Protein AF-A0A349ZSL1-F1 (afdb_monomer_lite)

pLDDT: mean 82.93, std 12.13, range [44.75, 98.31]

Sequence (129 aa):
MLARPNRNPDQDTGRFEERMPDMRDPHIIYSMWKGYLKGGSKVEDPAVVRFMDGYMDREHMEVLHTSGHACVETLKKLMDMTDPEIIIPMHTEDADAFNRVPLFKDYKDRIRMIDDGELFGIETGEAYR

Foldseek 3Di:
DADDAPPPPPPPADPVNVCVVVDPQAAEEAADDPVLLPPPDPRHHVNVNVVCVVPVDPPRYDYHYDDPDDDPVRVLVVCVVVVDQADEDDPDPCLVVCCVDPSCVVCNVRYDYADPPWDADPVVRDIDD

Structure (mmCIF, N/CA/C/O backbone):
data_AF-A0A349ZSL1-F1
#
_entry.id   AF-A0A349ZSL1-F1
#
loop_
_atom_site.group_PDB
_atom_site.id
_atom_site.type_symbol
_atom_site.label_atom_id
_atom_site.label_alt_id
_atom_site.label_comp_id
_atom_site.label_asym_id
_atom_site.label_entity_id
_atom_site.label_seq_id
_atom_site.pdbx_PDB_ins_code
_atom_site.Cartn_x
_atom_site.Cartn_y
_atom_site.Cartn_z
_atom_site.occupancy
_atom_site.B_iso_or_equiv
_atom_site.auth_seq_id
_atom_site.auth_comp_id
_atom_site.auth_asym_id
_atom_site.auth_atom_id
_atom_site.pdbx_PDB_model_num
ATOM 1 N N . MET A 1 1 ? 6.773 -5.535 -3.420 1.00 44.75 1 MET A N 1
ATOM 2 C CA . MET A 1 1 ? 7.577 -6.433 -4.280 1.00 44.75 1 MET A CA 1
ATOM 3 C C . MET A 1 1 ? 8.717 -5.591 -4.836 1.00 44.75 1 MET A C 1
ATOM 5 O O . MET A 1 1 ? 8.466 -4.754 -5.689 1.00 44.75 1 MET A O 1
ATOM 9 N N . LEU A 1 2 ? 9.919 -5.693 -4.263 1.00 48.69 2 LEU A N 1
ATOM 10 C CA . LEU A 1 2 ? 11.058 -4.867 -4.680 1.00 48.69 2 LEU A CA 1
ATOM 11 C C . LEU A 1 2 ? 11.678 -5.470 -5.943 1.00 48.69 2 LEU A C 1
ATOM 13 O O . LEU A 1 2 ? 11.910 -6.682 -5.989 1.00 48.69 2 LEU A O 1
ATOM 17 N N . ALA A 1 3 ? 11.938 -4.643 -6.958 1.00 51.06 3 ALA A N 1
ATOM 18 C CA . ALA A 1 3 ? 12.781 -5.050 -8.075 1.00 51.06 3 ALA A CA 1
ATOM 19 C C . ALA A 1 3 ? 14.135 -5.479 -7.493 1.00 51.06 3 ALA A C 1
ATOM 21 O O . ALA A 1 3 ? 14.746 -4.735 -6.728 1.00 51.06 3 ALA A O 1
ATOM 22 N N . ARG A 1 4 ? 14.569 -6.717 -7.759 1.00 57.31 4 ARG A N 1
ATOM 23 C CA . ARG A 1 4 ? 15.884 -7.166 -7.293 1.00 57.31 4 ARG A CA 1
ATOM 24 C C . ARG A 1 4 ? 16.932 -6.408 -8.109 1.00 57.31 4 ARG A C 1
ATOM 26 O O . ARG A 1 4 ? 16.957 -6.626 -9.323 1.00 57.31 4 ARG A O 1
ATOM 33 N N . PRO A 1 5 ? 17.767 -5.566 -7.475 1.00 59.38 5 PRO A N 1
ATOM 34 C CA . PRO A 1 5 ? 18.756 -4.797 -8.207 1.00 59.38 5 PRO A CA 1
ATOM 35 C C . PRO A 1 5 ? 19.725 -5.737 -8.913 1.00 59.38 5 PRO A C 1
ATOM 37 O O . PRO A 1 5 ? 20.002 -6.839 -8.415 1.00 59.38 5 PRO A O 1
ATOM 40 N N . ASN A 1 6 ? 20.251 -5.308 -10.060 1.00 60.94 6 ASN A N 1
ATOM 41 C CA . ASN A 1 6 ? 21.383 -6.003 -10.657 1.00 60.94 6 ASN A CA 1
ATOM 42 C C . ASN A 1 6 ? 22.561 -5.944 -9.670 1.00 60.94 6 ASN A C 1
ATOM 44 O O . ASN A 1 6 ? 23.047 -4.868 -9.340 1.00 60.94 6 ASN A O 1
ATOM 48 N N . ARG A 1 7 ? 22.974 -7.102 -9.144 1.00 61.50 7 ARG A N 1
ATOM 49 C CA . ARG A 1 7 ? 24.096 -7.220 -8.196 1.00 61.50 7 ARG A CA 1
ATOM 50 C C . ARG A 1 7 ? 25.390 -7.660 -8.872 1.00 61.50 7 ARG A C 1
ATOM 52 O O . ARG A 1 7 ? 26.332 -7.994 -8.163 1.00 61.50 7 ARG A O 1
ATOM 59 N N . ASN A 1 8 ? 25.423 -7.722 -10.203 1.00 63.59 8 ASN A N 1
ATOM 60 C CA . ASN A 1 8 ? 26.638 -8.037 -10.934 1.00 63.59 8 ASN A CA 1
ATOM 61 C C . ASN A 1 8 ? 27.486 -6.759 -11.091 1.00 63.59 8 ASN A C 1
ATOM 63 O O . ASN A 1 8 ? 27.097 -5.894 -11.875 1.00 63.59 8 ASN A O 1
ATOM 67 N N . PRO A 1 9 ? 28.607 -6.617 -10.359 1.00 57.75 9 PRO A N 1
ATOM 68 C CA . PRO A 1 9 ? 29.452 -5.425 -10.429 1.00 57.75 9 PRO A CA 1
ATOM 69 C C . PRO A 1 9 ? 30.173 -5.272 -11.778 1.00 57.75 9 PRO A C 1
ATOM 71 O O . PRO A 1 9 ? 30.661 -4.185 -12.067 1.00 57.75 9 PRO A O 1
ATOM 74 N N . ASP A 1 10 ? 30.213 -6.326 -12.602 1.00 61.06 10 ASP A N 1
ATOM 75 C CA . ASP A 1 10 ? 30.909 -6.341 -13.895 1.00 61.06 10 ASP A CA 1
ATOM 76 C C . ASP A 1 10 ? 30.003 -5.953 -15.083 1.00 61.06 10 ASP A C 1
ATOM 78 O O . ASP A 1 10 ? 30.463 -5.889 -16.222 1.00 61.06 10 ASP A O 1
ATOM 82 N N . GLN A 1 11 ? 28.711 -5.698 -14.844 1.00 61.03 11 GLN A N 1
ATOM 83 C CA . GLN A 1 11 ? 27.775 -5.209 -15.861 1.00 61.03 11 GLN A CA 1
ATOM 84 C C . GLN A 1 11 ? 27.485 -3.722 -15.649 1.00 61.03 11 GLN A C 1
ATOM 86 O O . GLN A 1 11 ? 26.616 -3.353 -14.859 1.00 61.03 11 GLN A O 1
ATOM 91 N N . ASP A 1 12 ? 28.216 -2.878 -16.379 1.00 61.22 12 ASP A N 1
ATOM 92 C CA . ASP A 1 12 ? 27.998 -1.423 -16.422 1.00 61.22 12 ASP A CA 1
ATOM 93 C C . ASP A 1 12 ? 26.718 -1.076 -17.215 1.00 61.22 12 ASP A C 1
ATOM 95 O O . ASP A 1 12 ? 25.947 -0.181 -16.856 1.00 61.22 12 ASP A O 1
ATOM 99 N N . THR A 1 13 ? 26.422 -1.867 -18.253 1.00 64.00 13 THR A N 1
ATOM 100 C CA . THR A 1 13 ? 25.175 -1.806 -19.022 1.00 64.00 13 THR A CA 1
ATOM 101 C C . THR A 1 13 ? 24.096 -2.677 -18.385 1.00 64.00 13 THR A C 1
ATOM 103 O O . THR A 1 13 ? 24.331 -3.832 -18.026 1.00 64.00 13 THR A O 1
ATOM 106 N N . GLY A 1 14 ? 22.881 -2.142 -18.243 1.00 70.38 14 GLY A N 1
ATOM 107 C CA . GLY A 1 14 ? 21.749 -2.950 -17.812 1.00 70.38 14 GLY A CA 1
ATOM 108 C C . GLY A 1 14 ? 21.413 -4.030 -18.848 1.00 70.38 14 GLY A C 1
ATOM 109 O O . GLY A 1 14 ? 21.562 -3.856 -20.057 1.00 70.38 14 GLY A O 1
ATOM 110 N N . ARG A 1 15 ? 20.931 -5.182 -18.367 1.00 73.94 15 ARG A N 1
ATOM 111 C CA . ARG A 1 15 ? 20.529 -6.333 -19.203 1.00 73.94 15 ARG A CA 1
ATOM 112 C C . ARG A 1 15 ? 19.492 -6.001 -20.285 1.00 73.94 15 ARG A C 1
ATOM 114 O O . ARG A 1 15 ? 19.274 -6.810 -21.182 1.00 73.94 15 ARG A O 1
ATOM 121 N N . PHE A 1 16 ? 18.774 -4.887 -20.137 1.00 78.44 16 PHE A N 1
ATOM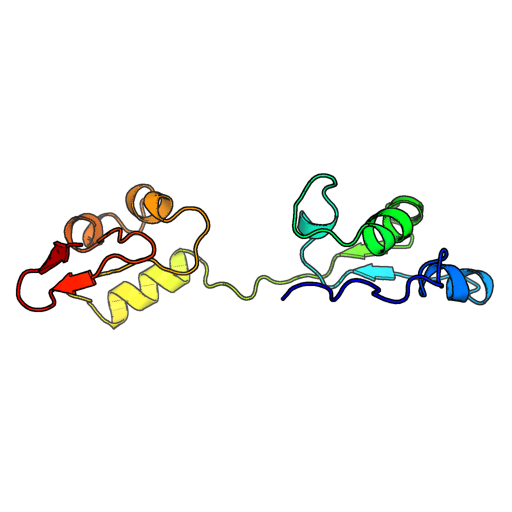 122 C CA . PHE A 1 16 ? 17.749 -4.455 -21.079 1.00 78.44 16 PHE A CA 1
ATOM 123 C C . PHE A 1 16 ? 18.382 -3.650 -22.216 1.00 78.44 16 PHE A C 1
ATOM 125 O O . PHE A 1 16 ? 18.122 -3.939 -23.379 1.00 78.44 16 PHE A O 1
ATOM 132 N N . GLU A 1 17 ? 19.295 -2.737 -21.892 1.00 79.50 17 GLU A N 1
ATOM 133 C CA . GLU A 1 17 ? 20.111 -1.963 -22.826 1.00 79.50 17 GLU A CA 1
ATOM 134 C C . GLU A 1 17 ? 20.903 -2.866 -23.775 1.00 79.50 17 GLU A C 1
ATOM 136 O O . GLU A 1 17 ? 20.965 -2.582 -24.965 1.00 79.50 17 GLU A O 1
ATOM 141 N N . GLU A 1 18 ? 21.438 -3.988 -23.280 1.00 82.38 18 GLU A N 1
ATOM 142 C CA . GLU A 1 18 ? 22.141 -4.987 -24.102 1.00 82.38 18 GLU A CA 1
ATOM 143 C C . GLU A 1 18 ? 21.252 -5.612 -25.190 1.00 82.38 18 GLU A C 1
ATOM 145 O O . GLU A 1 18 ? 21.759 -6.078 -26.205 1.00 82.38 18 GLU A O 1
ATOM 150 N N . ARG A 1 19 ? 19.929 -5.647 -24.986 1.00 82.44 19 ARG A N 1
ATOM 151 C CA . ARG A 1 19 ? 18.971 -6.303 -25.889 1.00 82.44 19 ARG A CA 1
ATOM 152 C C . ARG A 1 19 ? 18.289 -5.344 -26.854 1.00 82.44 19 ARG A C 1
ATOM 154 O O . ARG A 1 19 ? 17.835 -5.791 -27.901 1.00 82.44 19 ARG A O 1
ATOM 161 N N . MET A 1 20 ? 18.221 -4.053 -26.530 1.00 82.44 20 MET A N 1
ATOM 162 C CA . MET A 1 20 ? 17.539 -3.059 -27.369 1.00 82.44 20 MET A CA 1
ATOM 163 C C . MET A 1 20 ? 18.077 -2.972 -28.807 1.00 82.44 20 MET A C 1
ATOM 165 O O . MET A 1 20 ? 17.249 -2.885 -29.711 1.00 82.44 20 MET A O 1
ATOM 169 N N . PRO A 1 21 ? 19.401 -3.048 -29.074 1.00 85.94 21 PRO A N 1
ATOM 170 C CA . PRO A 1 21 ? 19.923 -2.994 -30.443 1.00 85.94 21 PRO A CA 1
ATOM 171 C C . PRO A 1 21 ? 19.439 -4.135 -31.350 1.00 85.94 21 PRO A C 1
ATOM 173 O O . PRO A 1 21 ? 19.390 -3.964 -32.566 1.00 85.94 21 PRO A O 1
ATOM 176 N N . ASP A 1 22 ? 19.060 -5.279 -30.771 1.00 88.12 22 ASP A N 1
ATOM 177 C CA . ASP A 1 22 ? 18.543 -6.437 -31.509 1.00 88.12 22 ASP A CA 1
ATOM 178 C C . ASP A 1 22 ? 17.042 -6.301 -31.847 1.00 88.12 22 ASP A C 1
ATOM 180 O O . ASP A 1 22 ? 16.478 -7.138 -32.558 1.00 88.12 22 ASP A O 1
ATOM 184 N N . MET A 1 23 ? 16.363 -5.267 -31.334 1.00 84.75 23 MET A N 1
ATOM 185 C CA . MET A 1 23 ? 14.924 -5.057 -31.496 1.00 84.75 23 MET A CA 1
ATOM 186 C C . MET A 1 23 ? 14.641 -4.004 -32.571 1.00 84.75 23 MET A C 1
ATOM 188 O O . MET A 1 23 ? 15.130 -2.882 -32.520 1.00 84.75 23 MET A O 1
ATOM 192 N N . ARG A 1 24 ? 13.805 -4.359 -33.553 1.00 84.62 24 ARG A N 1
ATOM 193 C CA . ARG A 1 24 ? 13.450 -3.472 -34.675 1.00 84.62 24 ARG A CA 1
ATOM 194 C C . ARG A 1 24 ? 12.446 -2.374 -34.298 1.00 84.62 24 ARG A C 1
ATOM 196 O O . ARG A 1 24 ? 12.486 -1.307 -34.898 1.00 84.62 24 ARG A O 1
ATOM 203 N N . ASP A 1 25 ? 11.541 -2.681 -33.372 1.00 84.56 25 ASP A N 1
ATOM 204 C CA . ASP A 1 25 ? 10.448 -1.810 -32.917 1.00 84.56 25 ASP A CA 1
ATOM 205 C C . ASP A 1 25 ? 10.003 -2.254 -31.506 1.00 84.56 25 ASP A C 1
ATOM 207 O O . ASP A 1 25 ? 9.076 -3.057 -31.358 1.00 84.56 25 ASP A O 1
ATOM 211 N N . PRO A 1 26 ? 10.784 -1.928 -30.461 1.00 84.19 26 PRO A N 1
ATOM 212 C CA . PRO A 1 26 ? 10.533 -2.430 -29.116 1.00 84.19 26 PRO A CA 1
ATOM 213 C C . PRO A 1 26 ? 9.358 -1.709 -28.445 1.00 84.19 26 PRO A C 1
ATOM 215 O O . PRO A 1 26 ? 9.349 -0.489 -28.340 1.00 84.19 26 PRO A O 1
ATOM 218 N N . HIS A 1 27 ? 8.430 -2.482 -27.876 1.00 86.88 27 HIS A N 1
ATOM 219 C CA . HIS A 1 27 ? 7.426 -1.984 -26.934 1.00 86.88 27 HIS A CA 1
ATOM 220 C C . HIS A 1 27 ? 7.747 -2.435 -25.508 1.00 86.88 27 HIS A C 1
ATOM 222 O O . HIS A 1 27 ? 7.959 -3.622 -25.245 1.00 86.88 27 HIS A O 1
ATOM 228 N N . ILE A 1 28 ? 7.748 -1.489 -24.574 1.00 88.25 28 ILE A N 1
ATOM 229 C CA . ILE A 1 28 ? 8.087 -1.715 -23.171 1.00 88.25 28 ILE A CA 1
ATOM 230 C C . ILE A 1 28 ? 6.812 -1.688 -22.330 1.00 88.25 28 ILE A C 1
ATOM 232 O O . ILE A 1 28 ? 6.145 -0.663 -22.213 1.00 88.25 28 ILE A O 1
ATOM 236 N N . ILE A 1 29 ? 6.513 -2.809 -21.674 1.00 90.19 29 ILE A N 1
ATOM 237 C CA . ILE A 1 29 ? 5.450 -2.887 -20.667 1.00 90.19 29 ILE A CA 1
ATOM 238 C C . ILE A 1 29 ? 6.085 -2.831 -19.280 1.00 90.19 29 ILE A C 1
ATOM 240 O O . ILE A 1 29 ? 6.685 -3.796 -18.801 1.00 90.19 29 ILE A O 1
ATOM 244 N N . TYR A 1 30 ? 5.915 -1.702 -18.598 1.00 88.69 30 TYR A N 1
ATOM 245 C CA . TYR A 1 30 ? 6.330 -1.532 -17.213 1.00 88.69 30 TYR A CA 1
ATOM 246 C C . TYR A 1 30 ? 5.195 -1.947 -16.269 1.00 88.69 30 TYR A C 1
ATOM 248 O O . TYR A 1 30 ? 4.326 -1.151 -15.911 1.00 88.69 30 TYR A O 1
ATOM 256 N N . SER A 1 31 ? 5.205 -3.216 -15.852 1.00 90.94 31 SER A N 1
ATOM 257 C CA . SER A 1 31 ? 4.163 -3.806 -14.992 1.00 90.94 31 SER A CA 1
ATOM 258 C C . SER A 1 31 ? 4.402 -3.616 -13.481 1.00 90.94 31 SER A C 1
ATOM 260 O O . SER A 1 31 ? 3.909 -4.381 -12.649 1.00 90.94 31 SER A O 1
ATOM 262 N N . MET A 1 32 ? 5.187 -2.608 -13.106 1.00 89.06 32 MET A N 1
ATOM 263 C CA . MET A 1 32 ? 5.572 -2.322 -11.722 1.00 89.06 32 MET A CA 1
ATOM 264 C C . MET A 1 32 ? 5.023 -0.961 -11.284 1.00 89.06 32 MET A C 1
ATOM 266 O O . MET A 1 32 ? 4.547 -0.163 -12.094 1.00 89.06 32 MET A O 1
ATOM 270 N N . TRP A 1 33 ? 5.070 -0.676 -9.983 1.00 88.19 33 TRP A N 1
ATOM 271 C CA . TRP A 1 33 ? 4.594 0.606 -9.475 1.00 88.19 33 TRP A CA 1
ATOM 272 C C . TRP A 1 33 ? 5.433 1.759 -10.038 1.00 88.19 33 TRP A C 1
ATOM 274 O O . TRP A 1 33 ? 6.637 1.829 -9.805 1.00 88.19 33 TRP A O 1
ATOM 284 N N . LYS A 1 34 ? 4.786 2.706 -10.733 1.00 86.69 34 LYS A N 1
ATOM 285 C CA . LYS A 1 34 ? 5.441 3.886 -11.337 1.00 86.69 34 LYS A CA 1
ATOM 286 C C . LYS A 1 34 ? 6.243 4.718 -10.327 1.00 86.69 34 LYS A C 1
ATOM 288 O O . LYS A 1 34 ? 7.165 5.427 -10.715 1.00 86.69 34 LYS A O 1
ATOM 293 N N . GLY A 1 35 ? 5.899 4.639 -9.038 1.00 85.44 35 GLY A N 1
ATOM 294 C CA . GLY A 1 35 ? 6.647 5.293 -7.964 1.00 85.44 35 GLY A CA 1
ATOM 295 C C . GLY A 1 35 ? 8.117 4.872 -7.897 1.00 85.44 35 GLY A C 1
ATOM 296 O O . GLY A 1 35 ? 8.948 5.710 -7.575 1.00 85.44 35 GLY A O 1
ATOM 297 N N . TYR A 1 36 ? 8.457 3.642 -8.299 1.00 85.38 36 TYR A N 1
ATOM 298 C CA . TYR A 1 36 ? 9.844 3.161 -8.337 1.00 85.38 36 TYR A CA 1
ATOM 299 C C . TYR A 1 36 ? 10.714 3.829 -9.412 1.00 85.3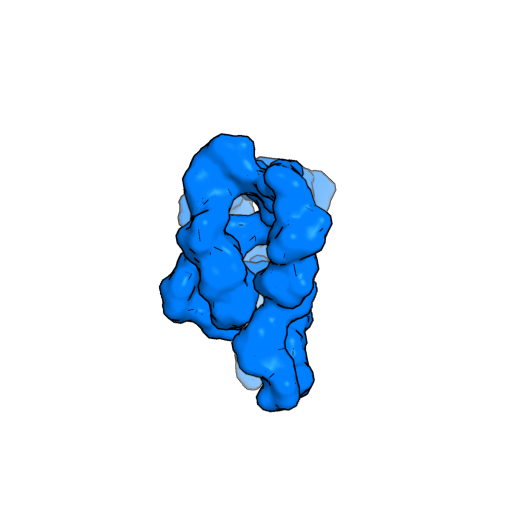8 36 TYR A C 1
ATOM 301 O O . TYR A 1 36 ? 11.925 3.639 -9.401 1.00 85.38 36 TYR A O 1
ATOM 309 N N . LEU A 1 37 ? 10.119 4.599 -10.331 1.00 84.31 37 LEU A N 1
ATOM 310 C CA . LEU A 1 37 ? 10.842 5.382 -11.340 1.00 84.31 37 LEU A CA 1
ATOM 311 C C . LEU A 1 37 ? 11.063 6.843 -10.916 1.00 84.31 37 LEU A C 1
ATOM 313 O O . LEU A 1 37 ? 11.685 7.611 -11.643 1.00 84.31 37 LEU A O 1
ATOM 317 N N . LYS A 1 38 ? 10.526 7.267 -9.764 1.00 75.88 38 LYS A N 1
ATOM 318 C CA . LYS A 1 38 ? 10.737 8.622 -9.248 1.00 75.88 38 LYS A CA 1
ATOM 319 C C . LYS A 1 38 ? 12.084 8.661 -8.528 1.00 75.88 38 LYS A C 1
ATOM 321 O O . LYS A 1 38 ? 12.155 8.267 -7.367 1.00 75.88 38 LYS A O 1
ATOM 326 N N . GLY A 1 39 ? 13.114 9.115 -9.243 1.00 62.50 39 GLY A N 1
ATOM 327 C CA . GLY A 1 39 ? 14.485 9.247 -8.746 1.00 62.50 39 GLY A CA 1
ATOM 328 C C . GLY A 1 39 ? 14.586 9.869 -7.344 1.00 62.50 39 GLY A C 1
ATOM 329 O O . GLY A 1 39 ? 13.835 10.789 -7.009 1.00 62.50 39 GLY A O 1
ATOM 330 N N . GLY A 1 40 ? 15.531 9.386 -6.536 1.00 63.28 40 GLY A N 1
ATOM 331 C CA . GLY A 1 40 ? 15.773 9.830 -5.161 1.00 63.28 40 GLY A CA 1
ATOM 332 C C . GLY A 1 40 ? 15.082 8.993 -4.077 1.00 63.28 40 GLY A C 1
ATOM 333 O O . GLY A 1 40 ? 15.113 9.381 -2.907 1.00 63.28 40 GLY A O 1
ATOM 334 N N . SER A 1 41 ? 14.470 7.855 -4.418 1.00 63.69 41 SER A N 1
ATOM 335 C CA . SER A 1 41 ? 13.872 6.941 -3.435 1.00 63.69 41 SER A CA 1
ATOM 336 C C . SER A 1 41 ? 14.859 5.841 -3.020 1.00 63.69 41 SER A C 1
ATOM 338 O O . SER A 1 41 ? 15.606 5.318 -3.837 1.00 63.69 41 SER A O 1
ATOM 340 N N . LYS A 1 42 ? 14.840 5.402 -1.751 1.00 66.38 42 LYS A N 1
ATOM 341 C CA . LYS A 1 42 ? 15.693 4.284 -1.273 1.00 66.38 42 LYS A CA 1
ATOM 342 C C . LYS A 1 42 ? 15.374 2.926 -1.925 1.00 66.38 42 LYS A C 1
ATOM 344 O O . LYS A 1 42 ? 16.045 1.938 -1.639 1.00 66.38 42 LYS A O 1
ATOM 349 N N . VAL A 1 43 ? 14.312 2.862 -2.725 1.00 71.25 43 VAL A N 1
ATOM 350 C CA . VAL A 1 43 ? 13.735 1.633 -3.284 1.00 71.25 43 VAL A CA 1
ATOM 351 C C . VAL A 1 43 ? 13.893 1.539 -4.802 1.00 71.25 43 VAL A C 1
ATOM 353 O O . VAL A 1 43 ? 13.423 0.570 -5.397 1.00 71.25 43 VAL A O 1
ATOM 356 N N . GLU A 1 44 ? 14.526 2.529 -5.433 1.00 76.69 44 GLU A N 1
ATOM 357 C CA . GLU A 1 44 ? 14.769 2.529 -6.873 1.00 76.69 44 GLU A CA 1
ATOM 358 C C . GLU A 1 44 ? 15.898 1.576 -7.275 1.00 76.69 44 GLU A C 1
ATOM 360 O O . GLU A 1 44 ? 16.851 1.349 -6.529 1.00 76.69 44 GLU A O 1
ATOM 365 N N . ASP A 1 45 ? 15.792 1.038 -8.489 1.00 79.25 45 ASP A N 1
ATOM 366 C CA . ASP A 1 45 ? 16.908 0.397 -9.179 1.00 79.25 45 ASP A CA 1
ATOM 367 C C . ASP A 1 45 ? 17.459 1.403 -10.203 1.00 79.25 45 ASP A C 1
ATOM 369 O O . ASP A 1 45 ? 16.801 1.647 -11.220 1.00 79.25 45 ASP A O 1
ATOM 373 N N . PRO A 1 46 ? 18.647 1.995 -9.967 1.00 78.50 46 PRO A N 1
ATOM 374 C CA . PRO A 1 46 ? 19.204 3.013 -10.849 1.00 78.50 46 PRO A CA 1
ATOM 375 C C . PRO A 1 46 ? 19.396 2.544 -12.293 1.00 78.50 46 PRO A C 1
ATOM 377 O O . PRO A 1 46 ? 19.319 3.366 -13.201 1.00 78.50 46 PRO A O 1
ATOM 380 N N . ALA A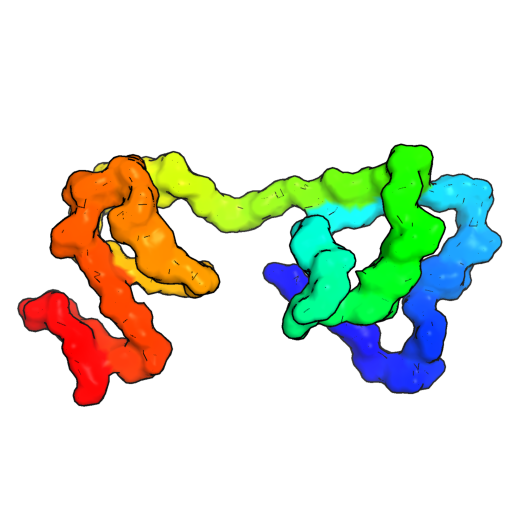 1 47 ? 19.646 1.250 -12.528 1.00 78.12 47 ALA A N 1
ATOM 381 C CA . ALA A 1 47 ? 19.773 0.722 -13.884 1.00 78.12 47 ALA A CA 1
ATOM 382 C C . ALA A 1 47 ? 18.418 0.727 -14.597 1.00 78.12 47 ALA A C 1
ATOM 384 O O . ALA A 1 47 ? 18.330 1.138 -15.746 1.00 78.12 47 ALA A O 1
ATOM 385 N N . VAL A 1 48 ? 17.345 0.357 -13.893 1.00 81.50 48 VAL A N 1
ATOM 386 C CA . VAL A 1 48 ? 15.984 0.426 -14.441 1.00 81.50 48 VAL A CA 1
ATOM 387 C C . VAL A 1 48 ? 15.567 1.873 -14.680 1.00 81.50 48 VAL A C 1
ATOM 389 O O . VAL A 1 48 ? 15.012 2.157 -15.730 1.00 81.50 48 VAL A O 1
ATOM 392 N N . VAL A 1 49 ? 15.842 2.797 -13.755 1.00 82.38 49 VAL A N 1
ATOM 393 C CA . VAL A 1 49 ? 15.511 4.221 -13.952 1.00 82.38 49 VAL A CA 1
ATOM 394 C C . VAL A 1 49 ? 16.217 4.773 -15.192 1.00 82.38 49 VAL A C 1
ATOM 396 O O . VAL A 1 49 ? 15.547 5.302 -16.072 1.00 82.38 49 VAL A O 1
ATOM 399 N N . ARG A 1 50 ? 17.536 4.561 -15.317 1.00 81.06 50 ARG A N 1
ATOM 400 C CA . ARG A 1 50 ? 18.309 4.994 -16.494 1.00 81.06 50 ARG A CA 1
ATOM 401 C C . ARG A 1 50 ? 17.808 4.371 -17.790 1.00 81.06 50 ARG A C 1
ATOM 403 O O . ARG A 1 50 ? 17.679 5.084 -18.780 1.00 81.06 50 ARG A O 1
ATOM 410 N N . PHE A 1 51 ? 17.533 3.065 -17.779 1.00 82.31 51 PHE A N 1
ATOM 411 C CA . PHE A 1 51 ? 16.962 2.375 -18.929 1.00 82.31 51 PHE A CA 1
ATOM 412 C C . PHE A 1 51 ? 15.661 3.055 -19.349 1.00 82.31 51 PHE A C 1
ATOM 414 O O . PHE A 1 51 ? 15.518 3.436 -20.502 1.00 82.31 51 PHE A O 1
ATOM 421 N N . MET A 1 52 ? 14.740 3.254 -18.404 1.00 82.88 52 MET A N 1
ATOM 422 C CA . MET A 1 52 ? 13.411 3.785 -18.685 1.00 82.88 52 MET A CA 1
ATOM 423 C C . MET A 1 52 ? 13.435 5.257 -19.109 1.00 82.88 52 MET A C 1
ATOM 425 O O . MET A 1 52 ? 12.657 5.603 -19.991 1.00 82.88 52 MET A O 1
ATOM 429 N N . ASP A 1 53 ? 14.325 6.100 -18.565 1.00 80.19 53 ASP A N 1
ATOM 430 C CA . ASP A 1 53 ? 14.436 7.534 -18.897 1.00 80.19 53 ASP A CA 1
ATOM 431 C C . ASP A 1 53 ? 14.563 7.794 -20.409 1.00 80.19 53 ASP A C 1
ATOM 433 O O . ASP A 1 53 ? 14.000 8.765 -20.918 1.00 80.19 53 ASP A O 1
ATOM 437 N N . GLY A 1 54 ? 15.247 6.906 -21.140 1.00 76.00 54 GLY A N 1
ATOM 438 C CA . GLY A 1 54 ? 15.410 6.993 -22.595 1.00 76.00 54 GLY A CA 1
ATOM 439 C C . GLY A 1 54 ? 14.168 6.629 -23.420 1.00 76.00 54 GLY A C 1
ATOM 440 O O . GLY A 1 54 ? 14.158 6.893 -24.618 1.00 76.00 54 GLY A O 1
ATOM 441 N N . TYR A 1 55 ? 13.134 6.048 -22.801 1.00 74.94 55 TYR A N 1
ATOM 442 C CA . TYR A 1 55 ? 11.942 5.500 -23.469 1.00 74.94 55 TYR A CA 1
ATOM 443 C C . TYR A 1 55 ? 10.625 5.943 -22.809 1.00 74.94 55 TYR A C 1
ATOM 445 O O . TYR A 1 55 ? 9.58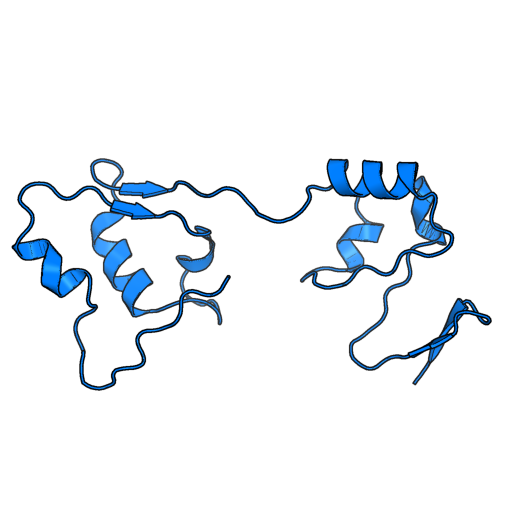9 5.310 -22.991 1.00 74.94 55 TYR A O 1
ATOM 453 N N . MET A 1 56 ? 10.639 7.027 -22.024 1.00 66.44 56 MET A N 1
ATOM 454 C CA . MET A 1 56 ? 9.439 7.550 -21.348 1.00 66.44 56 MET A CA 1
ATOM 455 C C . MET A 1 56 ? 8.426 8.221 -22.300 1.00 66.44 56 MET A C 1
ATOM 457 O O . MET A 1 56 ? 7.399 8.729 -21.830 1.00 66.44 56 MET A O 1
ATOM 461 N N . ASP A 1 57 ? 8.689 8.276 -23.611 1.00 65.00 57 ASP A N 1
ATOM 462 C CA . ASP A 1 57 ? 7.720 8.764 -24.588 1.00 65.00 57 ASP A CA 1
ATOM 463 C C . ASP A 1 57 ? 6.636 7.711 -24.890 1.00 65.00 57 ASP A C 1
ATOM 465 O O . ASP A 1 57 ? 6.821 6.497 -24.819 1.00 65.00 57 ASP A O 1
ATOM 469 N N . ARG A 1 58 ? 5.408 8.189 -25.113 1.00 58.62 58 ARG A N 1
ATOM 470 C CA . ARG A 1 58 ? 4.197 7.346 -25.058 1.00 58.62 58 ARG A CA 1
ATOM 471 C C . ARG A 1 58 ? 3.998 6.448 -26.277 1.00 58.62 58 ARG A C 1
ATOM 473 O O . ARG A 1 58 ? 3.014 5.717 -26.307 1.00 58.62 58 ARG A O 1
ATOM 480 N N . GLU A 1 59 ? 4.861 6.542 -27.283 1.00 69.69 59 GLU A N 1
ATOM 481 C CA . GLU A 1 59 ? 4.720 5.746 -28.506 1.00 69.69 59 GLU A CA 1
ATOM 482 C C . GLU A 1 59 ? 5.213 4.309 -28.305 1.00 69.69 59 GLU A C 1
ATOM 484 O O . GLU A 1 59 ? 4.673 3.398 -28.927 1.00 69.69 59 GLU A O 1
ATOM 489 N N . HIS A 1 60 ? 6.150 4.079 -27.375 1.00 75.31 60 HIS A N 1
ATOM 490 C CA . HIS A 1 60 ? 6.783 2.767 -27.199 1.00 75.31 60 HIS A CA 1
ATOM 491 C C . HIS A 1 60 ? 6.729 2.216 -25.766 1.00 75.31 60 HIS A C 1
ATOM 493 O O . HIS A 1 60 ? 7.238 1.124 -25.516 1.00 75.31 60 HIS A O 1
ATOM 499 N N . MET A 1 61 ? 6.072 2.909 -24.828 1.00 85.00 61 MET A N 1
ATOM 500 C CA . MET A 1 61 ? 5.993 2.492 -23.425 1.00 85.00 61 MET A CA 1
ATOM 501 C C . MET A 1 61 ? 4.574 2.547 -22.848 1.00 85.00 61 MET A C 1
ATOM 503 O O . MET A 1 61 ? 3.902 3.579 -22.876 1.00 85.00 61 MET A O 1
ATOM 507 N N . GLU A 1 62 ? 4.181 1.462 -22.176 1.00 88.38 62 GLU A N 1
ATOM 508 C CA . GLU A 1 62 ? 2.954 1.372 -21.384 1.00 88.38 62 GLU A CA 1
ATOM 509 C C . GLU A 1 62 ? 3.245 1.025 -19.917 1.00 88.38 62 GLU A C 1
ATOM 511 O O . GLU A 1 62 ? 4.055 0.153 -19.602 1.00 88.38 62 GLU A O 1
ATOM 516 N N . VAL A 1 63 ? 2.546 1.689 -18.989 1.00 88.19 63 VAL A N 1
ATOM 517 C CA . VAL A 1 63 ? 2.586 1.366 -17.552 1.00 88.19 63 VAL A CA 1
ATOM 518 C C . VAL A 1 63 ? 1.317 0.612 -17.180 1.00 88.19 63 VAL A C 1
ATOM 520 O O . VAL A 1 63 ? 0.244 1.208 -17.112 1.00 88.19 63 VAL A O 1
ATOM 523 N N . LEU A 1 64 ? 1.448 -0.681 -16.888 1.00 91.38 64 LEU A N 1
ATOM 524 C CA . LEU A 1 64 ? 0.327 -1.567 -16.568 1.00 91.38 64 LEU A CA 1
ATOM 525 C C . LEU A 1 64 ? 0.492 -2.137 -15.158 1.00 91.38 64 LEU A C 1
ATOM 527 O O . LEU A 1 64 ? 0.992 -3.238 -14.967 1.00 91.38 64 LEU A O 1
ATOM 531 N N . HIS A 1 65 ? 0.086 -1.378 -14.143 1.00 90.88 65 HIS A N 1
ATOM 532 C CA . HIS A 1 65 ? 0.192 -1.801 -12.748 1.00 90.88 65 HIS A CA 1
ATOM 533 C C . HIS A 1 65 ? -1.153 -1.707 -12.031 1.00 90.88 65 HIS A C 1
ATOM 535 O O . HIS A 1 65 ? -1.852 -0.699 -12.115 1.00 90.88 65 HIS A O 1
ATOM 541 N N . THR A 1 66 ? -1.477 -2.739 -11.258 1.00 90.44 66 THR A N 1
ATOM 542 C CA . THR A 1 66 ? -2.579 -2.730 -10.294 1.00 90.44 66 THR A CA 1
ATOM 543 C C . THR A 1 66 ? -2.006 -2.933 -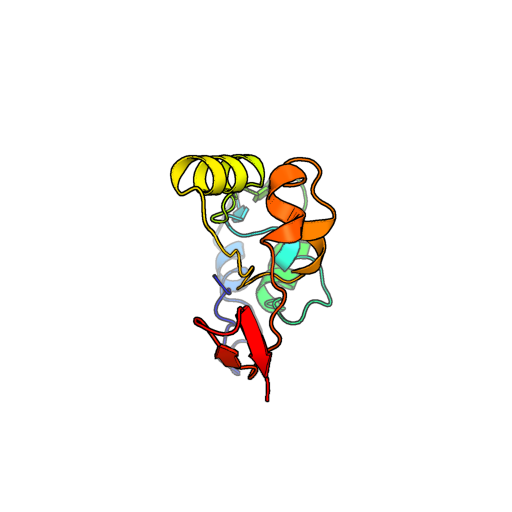8.898 1.00 90.44 66 THR A C 1
ATOM 545 O O . THR A 1 66 ? -1.171 -3.815 -8.690 1.00 90.44 66 THR A O 1
ATOM 548 N N . SER A 1 67 ? -2.440 -2.105 -7.945 1.00 87.88 67 SER A N 1
ATOM 549 C CA . SER A 1 67 ? -2.017 -2.230 -6.549 1.00 87.88 67 SER A CA 1
ATOM 550 C C . SER A 1 67 ? -2.454 -3.577 -5.971 1.00 87.88 67 SER A C 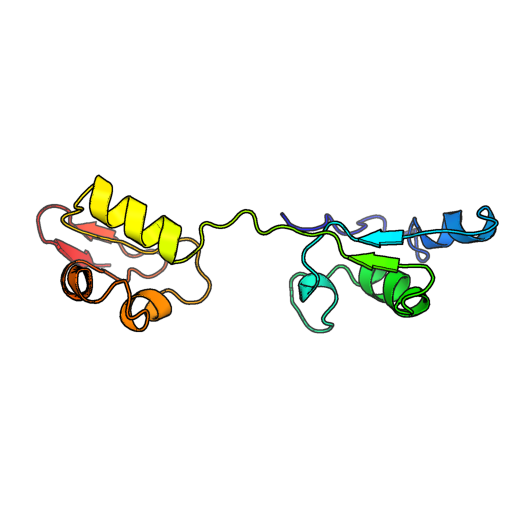1
ATOM 552 O O . SER A 1 67 ? -3.586 -4.006 -6.184 1.00 87.88 67 SER A O 1
ATOM 554 N N . GLY A 1 68 ? -1.569 -4.215 -5.204 1.00 88.25 68 GLY A N 1
ATOM 555 C CA . GLY A 1 68 ? -1.901 -5.400 -4.406 1.00 88.25 68 GLY A CA 1
ATOM 556 C C . GLY A 1 68 ? -2.464 -5.077 -3.017 1.00 88.25 68 GLY A C 1
ATOM 557 O O . GLY A 1 68 ? -2.824 -5.994 -2.286 1.00 88.25 68 GLY A O 1
ATOM 558 N N . HIS A 1 69 ? -2.515 -3.799 -2.626 1.00 90.56 69 HIS A N 1
ATOM 559 C CA . HIS A 1 69 ? -3.030 -3.377 -1.321 1.00 90.56 69 HIS A CA 1
ATOM 560 C C . HIS A 1 69 ? -4.544 -3.157 -1.358 1.00 90.56 69 HIS A C 1
ATOM 562 O O . HIS A 1 69 ? -5.083 -2.623 -2.330 1.00 90.56 69 HIS A O 1
ATOM 568 N N . ALA A 1 70 ? -5.220 -3.522 -0.267 1.00 92.44 70 ALA A N 1
ATOM 569 C CA . ALA A 1 70 ? -6.634 -3.227 -0.078 1.00 92.44 70 ALA A CA 1
ATOM 570 C C . ALA A 1 70 ? -6.865 -1.708 -0.049 1.00 92.44 70 ALA A C 1
ATOM 572 O O . ALA A 1 70 ? -6.182 -0.980 0.671 1.00 92.44 70 ALA A O 1
ATOM 573 N N . CYS A 1 71 ? -7.843 -1.232 -0.821 1.00 93.00 71 CYS A N 1
ATOM 574 C CA . CYS A 1 71 ? -8.267 0.163 -0.752 1.00 93.00 71 CYS A CA 1
ATOM 575 C C . CYS A 1 71 ? -9.036 0.444 0.549 1.00 93.00 71 CYS A C 1
ATOM 577 O O . CYS A 1 71 ? -9.492 -0.476 1.236 1.00 93.00 71 CYS A O 1
ATOM 579 N N . VAL A 1 72 ? -9.226 1.726 0.864 1.00 94.38 72 VAL A N 1
ATOM 580 C CA . VAL A 1 72 ? -9.907 2.183 2.084 1.00 94.38 72 VAL A CA 1
ATOM 581 C C . VAL A 1 72 ? -11.314 1.592 2.214 1.00 94.38 72 VAL A C 1
ATOM 583 O O . VAL A 1 72 ? -11.719 1.169 3.293 1.00 94.38 72 VAL A O 1
ATOM 586 N N . GLU A 1 73 ? -12.051 1.492 1.112 1.00 96.50 73 GLU A N 1
ATOM 587 C CA . GLU A 1 73 ? -13.397 0.920 1.073 1.00 96.50 73 GLU A CA 1
ATOM 588 C C . GLU A 1 73 ? -13.380 -0.581 1.378 1.00 96.50 73 GLU A C 1
ATOM 590 O O . GLU A 1 73 ? -14.296 -1.100 2.014 1.00 96.50 73 GLU A O 1
ATOM 595 N N . THR A 1 74 ? -12.333 -1.287 0.945 1.00 96.69 74 THR A N 1
ATOM 596 C CA . THR A 1 74 ? -12.151 -2.714 1.240 1.00 96.69 74 THR A CA 1
ATOM 597 C C . THR A 1 74 ? -11.792 -2.919 2.709 1.00 96.69 74 THR A C 1
ATOM 599 O O . THR A 1 74 ? -12.356 -3.801 3.352 1.00 96.69 74 THR A O 1
ATOM 602 N N . LEU A 1 75 ? -10.927 -2.069 3.268 1.00 95.69 75 LEU A N 1
ATOM 603 C CA . LEU A 1 75 ? -10.614 -2.079 4.699 1.00 95.69 75 LEU A CA 1
ATOM 604 C C . LEU A 1 75 ? -11.854 -1.780 5.551 1.00 95.69 75 LEU A C 1
ATOM 606 O O . LEU A 1 75 ? -12.100 -2.486 6.522 1.00 95.69 75 LEU A O 1
ATOM 610 N N . LYS A 1 76 ? -12.688 -0.808 5.157 1.00 96.62 76 LYS A N 1
ATOM 611 C CA . LYS A 1 76 ? -13.955 -0.518 5.847 1.00 96.62 76 LYS A CA 1
ATOM 612 C C . LYS A 1 76 ? -14.885 -1.731 5.850 1.00 96.62 76 LYS A C 1
ATOM 614 O O . LYS A 1 76 ? -15.412 -2.081 6.896 1.00 96.62 76 LYS A O 1
ATOM 619 N N . LYS A 1 77 ? -15.039 -2.408 4.706 1.00 98.12 77 LYS A N 1
ATOM 620 C CA . LYS A 1 77 ? -15.838 -3.643 4.621 1.00 98.12 77 LYS A CA 1
ATOM 621 C C . LYS A 1 77 ? -15.308 -4.742 5.537 1.00 98.12 77 LYS A C 1
ATOM 623 O O . LYS A 1 77 ? -16.106 -5.464 6.121 1.00 98.12 77 LYS A O 1
ATOM 628 N N . LEU A 1 78 ? -13.986 -4.875 5.656 1.00 97.06 78 LEU A N 1
ATOM 629 C CA . LEU A 1 78 ? -13.374 -5.824 6.582 1.00 97.06 78 LEU A CA 1
ATOM 630 C C . LEU A 1 78 ? -13.726 -5.473 8.034 1.00 97.06 78 LEU A C 1
ATOM 632 O O . LEU A 1 78 ? -14.207 -6.342 8.750 1.00 97.06 78 LEU A O 1
ATOM 636 N N . MET A 1 79 ? -13.562 -4.207 8.432 1.00 96.94 79 MET A N 1
ATOM 637 C CA . MET A 1 79 ? -13.915 -3.725 9.774 1.00 96.94 79 MET A CA 1
ATOM 638 C C . MET A 1 79 ? -15.400 -3.943 10.094 1.00 96.94 79 MET A C 1
ATOM 640 O O . MET A 1 79 ? -15.726 -4.380 11.192 1.00 96.94 79 MET A O 1
ATOM 644 N N . ASP A 1 80 ? -16.289 -3.694 9.129 1.00 97.50 80 ASP A N 1
ATOM 645 C CA . ASP A 1 80 ? -17.731 -3.931 9.274 1.00 97.50 80 ASP A CA 1
ATOM 646 C C . ASP A 1 80 ? -18.056 -5.413 9.448 1.00 97.50 80 ASP A C 1
ATOM 648 O O . ASP A 1 80 ? -18.926 -5.778 10.231 1.00 97.50 80 ASP A O 1
ATOM 652 N N . MET A 1 81 ? -17.364 -6.273 8.700 1.00 98.31 81 MET A N 1
ATOM 653 C CA . MET A 1 81 ? -17.602 -7.711 8.713 1.00 98.31 81 MET A CA 1
ATOM 654 C C . MET A 1 81 ? -17.092 -8.375 9.991 1.00 98.31 81 MET A C 1
ATOM 656 O O . MET A 1 81 ? -17.694 -9.343 10.448 1.00 98.31 81 MET A O 1
ATOM 660 N N . THR A 1 82 ? -15.977 -7.894 10.541 1.00 97.62 82 THR A N 1
ATOM 661 C CA . THR A 1 82 ? -15.341 -8.510 11.711 1.00 97.62 82 THR A CA 1
ATOM 662 C C . THR A 1 82 ? -15.705 -7.831 13.027 1.00 97.62 82 THR A C 1
ATOM 664 O O . THR A 1 82 ? -15.416 -8.409 14.065 1.00 97.62 82 THR A O 1
ATOM 667 N N . ASP A 1 83 ? -16.265 -6.616 12.983 1.00 96.88 83 ASP A N 1
ATOM 668 C CA . ASP A 1 83 ? -16.570 -5.754 14.138 1.00 96.88 83 ASP A CA 1
ATOM 669 C C . ASP A 1 83 ? -15.491 -5.811 15.236 1.00 96.88 83 ASP A C 1
ATOM 671 O O . ASP A 1 83 ? -15.746 -6.239 16.362 1.00 96.88 83 ASP A O 1
ATOM 675 N N . PRO A 1 84 ? -14.238 -5.446 14.909 1.00 95.44 84 PRO A N 1
ATOM 676 C CA . PRO A 1 84 ? -13.129 -5.677 15.816 1.00 95.44 84 PRO A CA 1
ATOM 677 C C . PRO A 1 84 ? -13.250 -4.773 17.046 1.00 95.44 84 PRO A C 1
ATOM 679 O O . PRO A 1 84 ? -13.578 -3.587 16.932 1.00 95.44 84 PRO A O 1
ATOM 682 N N . GLU A 1 85 ? -12.923 -5.316 18.218 1.00 93.75 85 GLU A N 1
ATOM 683 C CA . GLU A 1 85 ? -12.817 -4.532 19.455 1.00 93.75 85 GLU A CA 1
ATOM 684 C C . GLU A 1 85 ? -11.630 -3.561 19.393 1.00 93.75 85 GLU A C 1
ATOM 686 O O . GLU A 1 85 ? -11.728 -2.424 19.855 1.00 93.75 85 GLU A O 1
ATOM 691 N N . ILE A 1 86 ? -10.524 -3.997 18.778 1.00 93.94 86 ILE A N 1
ATOM 692 C CA . ILE A 1 86 ? -9.270 -3.249 18.647 1.00 93.94 86 ILE A CA 1
ATOM 693 C C . ILE A 1 86 ? -8.735 -3.392 17.216 1.00 93.94 86 ILE A C 1
ATOM 695 O O . ILE A 1 86 ? -8.748 -4.477 16.635 1.00 93.94 86 ILE A O 1
ATOM 699 N N . ILE A 1 87 ? -8.235 -2.293 16.651 1.00 94.00 87 ILE A N 1
ATOM 700 C CA . ILE A 1 87 ? -7.627 -2.217 15.320 1.00 94.00 87 ILE A CA 1
ATOM 701 C C . ILE A 1 87 ? -6.209 -1.679 15.470 1.00 94.00 87 ILE A C 1
ATOM 703 O O . ILE A 1 87 ? -6.026 -0.541 15.894 1.00 94.00 87 ILE A O 1
ATOM 707 N N . ILE A 1 88 ? -5.213 -2.462 15.061 1.00 93.25 88 ILE A N 1
ATOM 708 C CA . ILE A 1 88 ? -3.807 -2.042 15.041 1.00 93.25 88 ILE A CA 1
ATOM 709 C C . ILE A 1 88 ? -3.359 -1.974 13.576 1.00 93.25 88 ILE A C 1
ATOM 711 O O . ILE A 1 88 ? -3.161 -3.021 12.950 1.00 93.25 88 ILE A O 1
ATOM 715 N N . PRO A 1 89 ? -3.247 -0.775 12.975 1.00 93.44 89 PRO A N 1
ATOM 716 C CA . PRO A 1 89 ? -2.685 -0.618 11.641 1.00 93.44 89 PRO A CA 1
ATOM 717 C C . PRO A 1 89 ? -1.208 -1.004 11.634 1.00 93.44 89 PRO A C 1
ATOM 719 O O . PRO A 1 89 ? -0.423 -0.508 12.433 1.00 93.44 89 PRO A O 1
ATOM 722 N N . MET A 1 90 ? -0.830 -1.875 10.704 1.00 91.19 90 MET A N 1
ATOM 723 C CA . MET A 1 90 ? 0.546 -2.334 10.515 1.00 91.19 90 MET A CA 1
ATOM 724 C C . MET A 1 90 ? 0.891 -2.329 9.027 1.00 91.19 90 MET A C 1
ATOM 726 O O . MET A 1 90 ? -0.001 -2.299 8.176 1.00 91.19 90 MET A O 1
ATOM 730 N N . HIS A 1 91 ? 2.187 -2.399 8.707 1.00 89.19 91 HIS A N 1
ATOM 731 C CA . HIS A 1 91 ? 2.681 -2.477 7.326 1.00 89.19 91 HIS A CA 1
ATOM 732 C C . HIS A 1 91 ? 2.187 -1.305 6.444 1.00 89.19 91 HIS A C 1
ATOM 734 O O . HIS A 1 91 ? 1.808 -1.472 5.281 1.00 89.19 91 HIS A O 1
ATOM 740 N N . THR A 1 92 ? 2.197 -0.100 7.014 1.00 83.19 92 THR A N 1
ATOM 741 C CA . THR A 1 92 ? 1.827 1.166 6.371 1.00 83.19 92 THR A CA 1
ATOM 742 C C . THR A 1 92 ? 2.935 2.191 6.593 1.00 83.19 92 THR A C 1
ATOM 744 O O . THR A 1 92 ? 3.600 2.169 7.623 1.00 83.19 92 THR A O 1
ATOM 747 N N . GLU A 1 93 ? 3.134 3.088 5.630 1.00 75.12 93 GLU A N 1
ATOM 748 C CA . GLU A 1 93 ? 4.070 4.216 5.761 1.00 75.12 93 GLU A CA 1
ATOM 749 C C . GLU A 1 93 ? 3.450 5.398 6.531 1.00 75.12 93 GLU A C 1
ATOM 751 O O . GLU A 1 93 ? 4.148 6.340 6.893 1.00 75.12 93 GLU A O 1
ATOM 756 N N . ASP A 1 94 ? 2.137 5.351 6.779 1.00 84.88 94 ASP A N 1
ATOM 757 C CA . ASP A 1 94 ? 1.372 6.403 7.447 1.00 84.88 94 ASP A CA 1
ATOM 758 C C . ASP A 1 94 ? 0.241 5.763 8.266 1.00 84.88 94 ASP A C 1
ATOM 760 O O . ASP A 1 94 ? -0.893 5.614 7.803 1.00 84.88 94 ASP A O 1
ATOM 764 N N . ALA A 1 95 ? 0.567 5.293 9.472 1.00 85.00 95 ALA A N 1
ATOM 765 C CA . ALA A 1 95 ? -0.415 4.685 10.372 1.00 85.00 95 ALA A CA 1
ATOM 766 C C . ALA A 1 95 ? -1.462 5.714 10.835 1.00 85.00 95 ALA A C 1
ATOM 768 O O . ALA A 1 95 ? -2.660 5.418 10.862 1.00 85.00 95 ALA A O 1
ATOM 769 N N . ASP A 1 96 ? -1.036 6.963 11.046 1.00 86.25 96 ASP A N 1
ATOM 770 C CA . ASP A 1 96 ? -1.904 8.087 11.405 1.00 86.25 96 ASP A CA 1
ATOM 771 C C . ASP A 1 96 ? -2.987 8.384 10.361 1.00 86.25 96 ASP A C 1
ATOM 773 O O . ASP A 1 96 ? -4.032 8.958 10.695 1.00 86.25 96 ASP A O 1
ATOM 777 N N . ALA A 1 97 ? -2.793 7.976 9.101 1.00 88.25 97 ALA A N 1
ATOM 778 C CA . ALA A 1 97 ? -3.816 8.092 8.068 1.00 88.25 97 ALA A CA 1
ATOM 779 C C . ALA A 1 97 ? -5.143 7.462 8.505 1.00 88.25 97 ALA A C 1
ATOM 781 O O . ALA A 1 97 ? -6.198 8.028 8.214 1.00 88.25 97 ALA A O 1
ATOM 782 N N . PHE A 1 98 ? -5.118 6.356 9.256 1.00 91.12 98 PHE A N 1
ATOM 783 C CA . PHE A 1 98 ? -6.329 5.677 9.726 1.00 91.12 98 PHE A CA 1
ATOM 784 C C . PHE A 1 98 ? -7.226 6.593 10.572 1.00 91.12 98 PHE A C 1
ATOM 786 O O . PHE A 1 98 ? -8.448 6.535 10.448 1.00 91.12 98 PHE A O 1
ATOM 793 N N . ASN A 1 99 ? -6.645 7.512 11.348 1.00 88.38 99 ASN A N 1
ATOM 794 C CA . ASN A 1 99 ? -7.398 8.493 12.136 1.00 88.38 99 ASN A CA 1
ATOM 795 C C . ASN A 1 99 ? -7.977 9.640 11.289 1.00 88.38 99 ASN A C 1
ATOM 797 O O . ASN A 1 99 ? -8.935 10.309 11.702 1.00 88.38 99 ASN A O 1
ATOM 801 N N . ARG A 1 100 ? -7.408 9.879 10.102 1.00 91.81 100 ARG A N 1
ATOM 802 C CA . ARG A 1 100 ? -7.819 10.939 9.171 1.00 91.81 100 ARG A CA 1
ATOM 803 C C . ARG A 1 100 ? -8.845 10.470 8.142 1.00 91.81 100 ARG A C 1
ATOM 805 O O . ARG A 1 100 ? -9.591 11.302 7.632 1.00 91.81 100 ARG A O 1
ATOM 812 N N . VAL A 1 101 ? -8.920 9.170 7.853 1.00 94.12 101 VAL A N 1
ATOM 813 C CA . VAL A 1 101 ? -9.880 8.604 6.896 1.00 94.12 101 VAL A CA 1
ATOM 814 C C . VAL A 1 101 ? -11.326 8.780 7.401 1.00 94.12 101 VAL A C 1
ATOM 816 O O . VAL A 1 101 ? -11.701 8.181 8.412 1.00 94.12 101 VAL A O 1
ATOM 819 N N . PRO A 1 102 ? -12.198 9.516 6.680 1.00 95.62 102 PRO A N 1
ATOM 820 C CA . PRO A 1 102 ? -13.585 9.730 7.110 1.00 95.62 102 PRO A CA 1
ATOM 821 C C . PRO A 1 102 ? -14.417 8.445 7.209 1.00 95.62 102 PRO A C 1
ATOM 823 O O . PRO A 1 102 ? -15.299 8.348 8.061 1.00 95.62 102 PRO A O 1
ATOM 826 N N . LEU A 1 103 ? -14.126 7.445 6.368 1.00 96.44 103 LEU A N 1
ATOM 827 C CA . LEU A 1 103 ? -14.806 6.144 6.383 1.00 96.44 103 LEU A CA 1
ATOM 828 C C . LEU A 1 103 ? -14.573 5.351 7.677 1.00 96.44 103 LEU A C 1
ATOM 830 O O . LEU A 1 103 ? -15.381 4.486 7.997 1.00 96.44 103 LEU A O 1
ATOM 834 N N . PHE A 1 104 ? -13.514 5.650 8.432 1.00 95.62 104 PHE A N 1
ATOM 835 C CA . PHE A 1 104 ? -13.173 4.950 9.675 1.00 95.62 104 PHE A CA 1
ATOM 836 C C . PHE A 1 104 ? -13.654 5.691 10.930 1.00 95.62 104 PHE A C 1
ATOM 838 O O . PHE A 1 104 ? -13.290 5.314 12.039 1.00 95.62 104 PHE A O 1
ATOM 845 N N . LYS A 1 105 ? -14.481 6.739 10.786 1.00 94.88 105 LYS A N 1
ATOM 846 C CA . LYS A 1 105 ? -14.919 7.591 11.907 1.00 94.88 105 LYS A CA 1
ATOM 847 C C . LYS A 1 105 ? -15.519 6.808 13.086 1.00 94.88 105 LYS A C 1
ATOM 849 O O . LYS A 1 105 ? -15.236 7.156 14.224 1.00 94.88 105 LYS A O 1
ATOM 854 N N . ASP A 1 106 ? -16.281 5.751 12.806 1.00 95.06 106 ASP A N 1
ATOM 855 C CA . ASP A 1 106 ? -16.991 4.960 13.822 1.00 95.06 106 ASP A CA 1
ATOM 856 C C . ASP A 1 106 ? -16.053 3.978 14.553 1.00 95.06 106 ASP A C 1
ATOM 858 O O . ASP A 1 106 ? -16.416 3.398 15.572 1.00 95.06 106 ASP A O 1
ATOM 862 N N . TYR A 1 107 ? -14.822 3.823 14.055 1.00 95.25 107 TYR A N 1
ATOM 863 C CA . TYR A 1 107 ? -13.792 2.945 14.604 1.00 95.25 107 TYR A CA 1
ATOM 864 C C . TYR A 1 107 ? -12.664 3.697 15.315 1.00 95.25 107 TYR A C 1
ATOM 866 O O . TYR A 1 107 ? -11.765 3.053 15.850 1.00 95.25 107 TYR A O 1
ATOM 874 N N . LYS A 1 108 ? -12.685 5.038 15.347 1.00 93.00 108 LYS A N 1
ATOM 875 C CA . LYS A 1 108 ? -11.580 5.856 15.886 1.00 93.00 108 LYS A CA 1
ATOM 876 C C . LYS A 1 108 ? -11.157 5.448 17.293 1.00 93.00 108 LYS A C 1
ATOM 878 O O . LYS A 1 108 ? -9.971 5.269 17.538 1.00 93.00 108 LYS A O 1
ATOM 883 N N . ASP A 1 109 ? -12.120 5.192 18.172 1.00 93.69 109 ASP A N 1
ATOM 884 C CA . ASP A 1 109 ? -11.845 4.829 19.568 1.00 93.69 109 ASP A CA 1
ATOM 885 C C . ASP A 1 109 ? -11.291 3.403 19.732 1.00 93.69 109 ASP A C 1
ATOM 887 O O . ASP A 1 109 ? -10.809 3.033 20.805 1.00 93.69 109 ASP A O 1
ATOM 891 N N . ARG A 1 110 ? -11.317 2.599 18.664 1.00 93.19 110 ARG A N 1
ATOM 892 C CA . ARG A 1 110 ? -10.802 1.221 18.607 1.00 93.19 110 ARG A CA 1
ATOM 893 C C . ARG A 1 110 ? -9.440 1.130 17.927 1.00 93.19 110 ARG A C 1
ATOM 895 O O . ARG A 1 110 ? -8.777 0.102 18.013 1.00 93.19 110 ARG A O 1
ATOM 902 N N . ILE A 1 111 ? -9.011 2.194 17.255 1.00 93.12 111 ILE A N 1
ATOM 903 C CA . ILE A 1 111 ? -7.727 2.251 16.567 1.00 93.12 111 ILE A CA 1
ATOM 904 C C . ILE A 1 111 ? -6.609 2.485 17.598 1.00 93.12 111 ILE A C 1
ATOM 906 O O . ILE A 1 111 ? -6.706 3.363 18.457 1.00 93.12 111 ILE A O 1
ATOM 910 N N . ARG A 1 112 ? -5.548 1.678 17.541 1.00 91.81 112 ARG A N 1
ATOM 911 C CA . ARG A 1 112 ? -4.357 1.767 18.397 1.00 91.81 112 ARG A CA 1
ATOM 912 C C . ARG A 1 112 ? -3.117 1.834 17.512 1.00 91.81 112 ARG A C 1
ATOM 914 O O . ARG A 1 112 ? -2.868 0.911 16.741 1.00 91.81 112 ARG A O 1
ATOM 921 N N . MET A 1 113 ? -2.382 2.944 17.593 1.00 90.62 113 MET A N 1
ATOM 922 C CA . MET A 1 113 ? -1.050 3.040 16.987 1.00 90.62 113 MET A CA 1
ATOM 923 C C . MET A 1 113 ? -0.063 2.361 17.924 1.00 90.62 113 MET A C 1
ATOM 925 O O . MET A 1 113 ? -0.135 2.581 19.132 1.00 90.62 113 MET A O 1
ATOM 929 N N . ILE A 1 114 ? 0.815 1.537 17.368 1.00 89.62 114 ILE A N 1
ATOM 930 C CA . ILE A 1 114 ? 1.852 0.832 18.115 1.00 89.62 114 ILE A CA 1
ATOM 931 C C . ILE A 1 114 ? 3.142 0.986 17.327 1.00 89.62 114 ILE A C 1
ATOM 933 O O . ILE A 1 114 ? 3.149 0.725 16.121 1.00 89.62 114 ILE A O 1
ATOM 937 N N . ASP A 1 115 ? 4.199 1.428 18.002 1.00 88.06 115 ASP A N 1
ATOM 938 C CA . ASP A 1 115 ? 5.502 1.623 17.376 1.00 88.06 115 ASP A CA 1
ATOM 939 C C . ASP A 1 115 ? 6.292 0.307 17.291 1.00 88.06 115 ASP A C 1
ATOM 941 O O . ASP A 1 115 ? 6.061 -0.654 18.034 1.00 88.06 115 ASP A O 1
ATOM 945 N N . ASP A 1 116 ? 7.273 0.267 16.386 1.00 89.19 116 ASP A N 1
ATOM 946 C CA . ASP A 1 116 ? 8.174 -0.875 16.243 1.00 89.19 116 ASP A CA 1
ATOM 947 C C . ASP A 1 116 ? 8.866 -1.200 17.580 1.00 89.19 116 ASP A C 1
ATOM 949 O O . ASP A 1 116 ? 9.644 -0.410 18.120 1.00 89.19 116 ASP A O 1
ATOM 953 N N . GLY A 1 117 ? 8.611 -2.408 18.089 1.00 89.81 117 GLY A N 1
ATOM 954 C CA . GLY A 1 117 ? 9.189 -2.915 19.335 1.00 89.81 117 GLY A CA 1
ATOM 955 C C . GLY A 1 117 ? 8.334 -2.706 20.587 1.00 89.81 117 GLY A C 1
ATOM 956 O O . GLY A 1 117 ? 8.735 -3.181 21.647 1.00 89.81 117 GLY A O 1
ATOM 957 N N . GLU A 1 118 ? 7.172 -2.057 20.492 1.00 91.88 118 GLU A N 1
ATOM 958 C CA . GLU A 1 118 ? 6.227 -1.959 21.610 1.00 91.88 118 GLU A CA 1
ATOM 959 C C . GLU A 1 118 ? 5.376 -3.229 21.764 1.00 91.88 118 GLU A C 1
ATOM 961 O O . GLU A 1 118 ? 5.049 -3.923 20.797 1.00 91.88 118 GLU A O 1
ATOM 966 N N . LEU A 1 119 ? 5.015 -3.544 23.010 1.00 89.75 119 LEU A N 1
ATOM 967 C CA . LEU A 1 119 ? 4.143 -4.662 23.357 1.00 89.75 119 LEU A CA 1
ATOM 968 C C . LEU A 1 119 ? 2.721 -4.161 23.601 1.00 89.75 119 LEU A C 1
ATOM 970 O O . LEU A 1 119 ? 2.519 -3.129 24.234 1.00 89.75 119 LEU A O 1
ATOM 974 N N . PHE A 1 120 ? 1.732 -4.926 23.141 1.00 89.62 120 PHE A N 1
ATOM 975 C CA . PHE A 1 120 ? 0.321 -4.632 23.373 1.00 89.62 120 PHE A CA 1
ATOM 976 C C . PHE A 1 120 ? -0.283 -5.611 24.375 1.00 89.62 120 PHE A C 1
ATOM 978 O O . PHE A 1 120 ? -0.350 -6.818 24.118 1.00 89.62 120 PHE A O 1
ATOM 985 N N . GLY A 1 121 ? -0.747 -5.097 25.510 1.00 90.38 121 GLY A N 1
ATOM 986 C CA . GLY A 1 121 ? -1.444 -5.895 26.508 1.00 90.38 121 GLY A CA 1
ATOM 987 C C . GLY A 1 121 ? -2.886 -6.128 26.083 1.00 90.38 121 GLY A C 1
ATOM 988 O O . GLY A 1 121 ? -3.700 -5.214 26.138 1.00 90.38 121 GLY A O 1
ATOM 989 N N . ILE A 1 122 ? -3.225 -7.357 25.691 1.00 83.81 122 ILE A N 1
ATOM 990 C CA . ILE A 1 122 ? -4.589 -7.697 25.245 1.00 83.81 122 ILE A CA 1
ATOM 991 C C . ILE A 1 122 ? -5.617 -7.460 26.364 1.00 83.81 122 ILE A C 1
ATOM 993 O O . ILE A 1 122 ? -6.713 -6.984 26.091 1.00 83.81 122 ILE A O 1
ATOM 997 N N . GLU A 1 123 ? -5.258 -7.743 27.621 1.00 83.75 123 GLU A N 1
ATOM 998 C CA . GLU A 1 123 ? -6.155 -7.533 28.768 1.00 83.75 123 GLU A CA 1
ATOM 999 C C . GLU A 1 123 ? -6.218 -6.074 29.233 1.00 83.75 123 GLU A C 1
ATOM 1001 O O . GLU A 1 123 ? -7.258 -5.623 29.706 1.00 83.75 123 GLU A O 1
ATOM 1006 N N . THR A 1 124 ? -5.116 -5.330 29.114 1.00 79.12 124 THR A N 1
ATOM 1007 C CA . THR A 1 124 ? -5.045 -3.933 29.569 1.00 79.12 124 THR A CA 1
ATOM 1008 C C . THR A 1 124 ? -5.531 -2.954 28.504 1.00 79.12 124 THR A C 1
ATOM 1010 O O . THR A 1 124 ? -5.966 -1.856 28.833 1.00 79.12 124 THR A O 1
ATOM 1013 N N . GLY A 1 125 ? -5.469 -3.336 27.226 1.00 77.56 125 GLY A N 1
ATOM 1014 C CA . GLY A 1 125 ? -5.715 -2.446 26.094 1.00 77.56 125 GLY A CA 1
ATOM 1015 C C . GLY A 1 125 ? -4.640 -1.366 25.922 1.00 77.56 125 GLY A C 1
ATOM 1016 O O . GLY A 1 125 ? -4.865 -0.395 25.195 1.00 77.56 125 GLY A O 1
ATOM 1017 N N . GLU A 1 126 ? -3.494 -1.521 26.592 1.00 77.38 126 GLU A N 1
ATOM 1018 C CA . GLU A 1 126 ? -2.419 -0.531 26.673 1.00 77.38 126 GLU A CA 1
ATOM 1019 C C . GLU A 1 126 ? -1.150 -1.019 25.964 1.00 77.38 126 GLU A C 1
ATOM 1021 O O . GLU A 1 126 ? -0.803 -2.204 26.012 1.00 77.38 126 GLU A O 1
ATOM 1026 N N . ALA A 1 127 ? -0.447 -0.083 25.320 1.00 77.25 127 ALA A N 1
ATOM 1027 C CA . ALA A 1 127 ? 0.889 -0.307 24.779 1.00 77.25 127 ALA A CA 1
ATOM 1028 C C . ALA A 1 127 ? 1.950 -0.004 25.850 1.00 77.25 127 ALA A C 1
ATOM 1030 O O . ALA A 1 127 ? 1.831 0.979 26.584 1.00 77.25 127 ALA A O 1
ATOM 1031 N N . TYR A 1 128 ? 2.981 -0.841 25.947 1.00 75.56 128 TYR A N 1
ATOM 1032 C CA . TYR A 1 128 ? 4.072 -0.685 26.907 1.00 75.56 128 TYR A CA 1
ATOM 1033 C C . TYR A 1 128 ? 5.426 -1.103 26.318 1.00 75.56 128 TYR A C 1
ATOM 1035 O O . TYR A 1 128 ? 5.501 -1.775 25.286 1.00 75.56 128 TYR A O 1
ATOM 1043 N N . ARG A 1 129 ? 6.498 -0.670 26.990 1.00 65.44 129 ARG A N 1
ATOM 1044 C CA . ARG A 1 129 ? 7.892 -1.002 26.669 1.00 65.44 129 ARG A CA 1
ATOM 1045 C C . ARG A 1 129 ? 8.465 -2.022 27.636 1.00 65.44 129 ARG A C 1
ATOM 1047 O O . ARG A 1 129 ? 8.148 -1.916 28.842 1.00 65.44 129 ARG A O 1
#

Secondary structure (DSSP, 8-state):
-PPPP---TT--S-TTTTTGGG-SS--EEE-S-GGGGSTT-TT--HHHHHHHHTT-STTTEEE-----SPPHHHHHHHHHHH--S-B---S-S-TTHHHH-GGGGGGGGGB----TT-EE-TTT--EE-

Radius of gyration: 21.57 Å; chains: 1; bounding box: 49×19×64 Å